Protein AF-A0A166U395-F1 (afdb_monomer_lite)

InterPro domains:
  IPR052897 Secondary metabolite biosynthesis hydrolase [PTHR37017] (13-120)

Secondary structure (DSSP, 8-state):
---PPP-TT--SSEEEEEEETTHHHHHHHHTTT-BHHHHHHTT---EEEEEEEES---PPTT--HHHHHHHTT-GGGHHHHEEE-TTS-EEES-HIIIII-SSS-HHHHHHHHHT---B--

pLDDT: mean 87.79, std 11.6, range [39.59, 97.38]

Radius of gyration: 18.5 Å; chains: 1; bounding box: 39×42×42 Å

Structure (mmCIF, N/CA/C/O backbone):
data_AF-A0A166U395-F1
#
_entry.id   AF-A0A166U395-F1
#
loop_
_atom_site.group_PDB
_atom_site.id
_atom_site.type_symbol
_atom_site.label_atom_id
_atom_site.label_alt_id
_atom_site.label_comp_id
_atom_site.label_asym_id
_atom_site.label_entity_id
_atom_site.label_seq_id
_atom_site.pdbx_PDB_ins_code
_atom_site.Cartn_x
_atom_site.Cartn_y
_atom_site.Cartn_z
_atom_site.occupancy
_atom_site.B_iso_or_equiv
_atom_site.auth_seq_id
_atom_site.auth_comp_id
_atom_site.auth_asym_id
_atom_site.auth_atom_id
_atom_site.pdbx_PDB_model_num
ATOM 1 N N . MET A 1 1 ? -16.927 -28.570 -2.459 1.00 39.59 1 MET A N 1
ATOM 2 C CA . MET A 1 1 ? -17.335 -27.683 -1.350 1.00 39.59 1 MET A CA 1
ATOM 3 C C . MET A 1 1 ? -16.677 -26.338 -1.583 1.00 39.59 1 MET A C 1
ATOM 5 O O . MET A 1 1 ? -15.480 -26.217 -1.374 1.00 39.59 1 MET A O 1
ATOM 9 N N . THR A 1 2 ? -17.411 -25.368 -2.117 1.00 45.38 2 THR A N 1
ATOM 10 C CA . THR A 1 2 ? -16.936 -23.986 -2.223 1.00 45.38 2 THR A CA 1
ATOM 11 C C . THR A 1 2 ? -17.040 -23.371 -0.835 1.00 45.38 2 THR A C 1
ATOM 13 O O . THR A 1 2 ? -18.145 -23.147 -0.348 1.00 45.38 2 THR A O 1
ATOM 16 N N . GLN A 1 3 ? -15.910 -23.187 -0.154 1.00 45.44 3 GLN A N 1
ATOM 17 C CA . GLN A 1 3 ? -15.877 -22.411 1.081 1.00 45.44 3 GLN A CA 1
ATOM 18 C C . GLN A 1 3 ? -16.260 -20.977 0.701 1.00 45.44 3 GLN A C 1
ATOM 20 O O . GLN A 1 3 ? -15.510 -20.307 -0.010 1.00 45.44 3 GLN A O 1
ATOM 25 N N . GLU A 1 4 ? -17.461 -20.538 1.081 1.00 47.91 4 GLU A N 1
ATOM 26 C CA . GLU A 1 4 ? -17.837 -19.136 0.932 1.00 47.91 4 GLU A CA 1
ATOM 27 C C . GLU A 1 4 ? -16.819 -18.294 1.699 1.00 47.91 4 GLU A C 1
ATOM 29 O O . GLU A 1 4 ? -16.508 -18.555 2.863 1.00 47.91 4 GLU A O 1
ATOM 34 N N . ARG A 1 5 ? -16.239 -17.316 1.003 1.00 50.06 5 ARG A N 1
ATOM 35 C CA . ARG A 1 5 ? -15.282 -16.383 1.587 1.00 50.06 5 ARG A CA 1
ATOM 36 C C . ARG A 1 5 ? -15.984 -15.676 2.761 1.00 50.06 5 ARG A C 1
ATOM 38 O O . ARG A 1 5 ? -17.076 -15.150 2.543 1.00 50.06 5 ARG A O 1
ATOM 45 N N . PRO A 1 6 ? -15.409 -15.659 3.978 1.00 55.16 6 PRO A N 1
ATOM 46 C CA . PRO A 1 6 ? -16.044 -15.005 5.117 1.00 55.16 6 PRO A CA 1
ATOM 47 C C . PRO A 1 6 ? -16.321 -13.524 4.807 1.00 55.16 6 PRO A C 1
ATOM 49 O O . PRO A 1 6 ? -15.572 -12.917 4.035 1.00 55.16 6 PRO A O 1
ATOM 52 N N . PRO A 1 7 ? -17.394 -12.937 5.367 1.00 53.84 7 PRO A N 1
ATOM 53 C CA . PRO A 1 7 ? -17.802 -11.570 5.066 1.00 53.84 7 PRO A CA 1
ATOM 54 C C . PRO A 1 7 ? -16.696 -10.578 5.451 1.00 53.84 7 PRO A C 1
ATOM 56 O O . PRO A 1 7 ? -16.481 -10.274 6.619 1.00 53.84 7 PRO A O 1
ATOM 59 N N . THR A 1 8 ? -15.987 -10.048 4.454 1.00 60.38 8 THR A N 1
ATOM 60 C CA . THR A 1 8 ? -14.850 -9.126 4.633 1.00 60.38 8 THR A CA 1
ATOM 61 C C . THR A 1 8 ? -15.269 -7.682 4.940 1.00 60.38 8 THR A C 1
ATOM 63 O O . THR A 1 8 ? -14.442 -6.777 4.879 1.00 60.38 8 THR A O 1
ATOM 66 N N . ASN A 1 9 ? -16.553 -7.426 5.206 1.00 60.97 9 ASN A N 1
ATOM 67 C CA . ASN A 1 9 ? -17.133 -6.084 5.334 1.00 60.97 9 ASN A CA 1
ATOM 68 C C . ASN A 1 9 ? -17.565 -5.710 6.764 1.00 60.97 9 ASN A C 1
ATOM 70 O O . ASN A 1 9 ? -18.061 -4.602 6.971 1.00 60.97 9 ASN A O 1
ATOM 74 N N . SER A 1 10 ? -17.384 -6.592 7.751 1.00 79.44 10 SER A N 1
ATOM 75 C CA . SER A 1 10 ? -17.697 -6.282 9.149 1.00 79.44 10 SER A CA 1
ATOM 76 C C . SER A 1 10 ? -16.474 -5.739 9.885 1.00 79.44 10 SER A C 1
ATOM 78 O O . SER A 1 10 ? -15.448 -6.401 9.965 1.00 79.44 10 SER A O 1
ATOM 80 N N . LEU A 1 11 ? -16.604 -4.550 10.479 1.00 87.94 11 LEU A N 1
ATOM 81 C CA . LEU A 1 11 ? -15.633 -3.990 11.433 1.00 87.94 11 LEU A CA 1
ATOM 82 C C . LEU A 1 11 ? -16.019 -4.273 12.895 1.00 87.94 11 LEU A C 1
ATOM 84 O O . LEU A 1 11 ? -15.483 -3.635 13.797 1.00 87.94 11 LEU A O 1
ATOM 88 N N . ALA A 1 12 ? -16.997 -5.153 13.142 1.00 90.44 12 ALA A N 1
ATOM 89 C CA . ALA A 1 12 ? -17.434 -5.502 14.497 1.00 90.44 12 ALA A CA 1
ATOM 90 C C . ALA A 1 12 ? -16.464 -6.461 15.209 1.00 90.44 12 ALA A C 1
ATOM 92 O O . ALA A 1 12 ? -16.529 -6.607 16.428 1.00 90.44 12 ALA A O 1
ATOM 93 N N . GLU A 1 13 ? -15.562 -7.084 14.453 1.00 91.69 13 GLU A N 1
ATOM 94 C CA . GLU A 1 13 ? -14.539 -8.001 14.947 1.00 91.69 13 GLU A CA 1
ATOM 95 C C . GLU A 1 13 ? -13.208 -7.288 15.202 1.00 91.69 13 GLU A C 1
ATOM 97 O O . GLU A 1 13 ? -13.013 -6.127 14.827 1.00 91.69 13 GLU A O 1
ATOM 102 N N . ASP A 1 14 ? -12.288 -7.997 15.852 1.00 93.69 14 ASP A N 1
ATOM 103 C CA . ASP A 1 14 ? -10.909 -7.557 16.008 1.00 93.69 14 ASP A CA 1
ATOM 104 C C . ASP A 1 14 ? -10.091 -7.915 14.759 1.00 93.69 14 ASP A C 1
ATOM 106 O O . ASP A 1 14 ? -9.931 -9.090 14.426 1.00 93.69 14 ASP A O 1
ATOM 110 N N . ILE A 1 15 ? -9.590 -6.902 14.050 1.00 93.88 15 ILE A N 1
ATOM 111 C CA . ILE A 1 15 ? -8.977 -7.070 12.731 1.00 93.88 15 ILE A CA 1
ATOM 112 C C . ILE A 1 15 ? -7.485 -6.756 12.788 1.00 9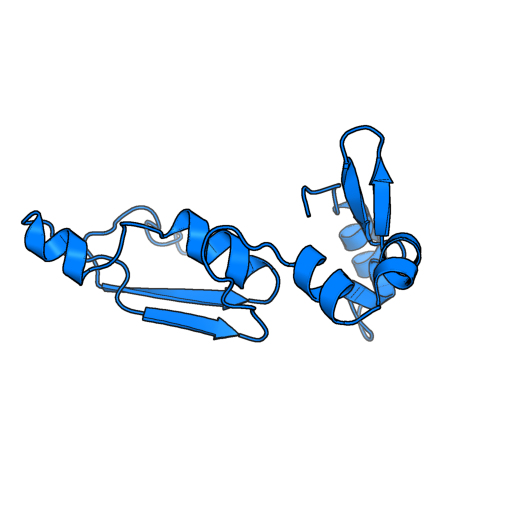3.88 15 ILE A C 1
ATOM 114 O O . ILE A 1 15 ? -7.057 -5.668 13.187 1.00 93.88 15 ILE A O 1
ATOM 118 N N . ILE A 1 16 ? -6.693 -7.700 12.282 1.00 95.81 16 ILE A N 1
ATOM 119 C CA . ILE A 1 16 ? -5.270 -7.527 11.999 1.00 95.81 16 ILE A CA 1
ATOM 120 C C . ILE A 1 16 ? -5.106 -7.367 10.489 1.00 95.81 16 ILE A C 1
ATOM 122 O O . ILE A 1 16 ? -5.430 -8.278 9.728 1.00 95.81 16 ILE A O 1
ATOM 126 N N . ALA A 1 17 ? -4.573 -6.228 10.052 1.00 94.31 17 ALA A N 1
ATOM 127 C CA . ALA A 1 17 ? -4.267 -5.998 8.646 1.00 94.31 17 ALA A CA 1
ATOM 128 C C . ALA A 1 17 ? -2.787 -6.284 8.368 1.00 94.31 17 ALA A C 1
ATOM 130 O O . ALA A 1 17 ? -1.905 -5.691 8.993 1.00 94.31 17 ALA A O 1
ATOM 131 N N . ILE A 1 18 ? -2.517 -7.172 7.410 1.00 96.19 18 ILE A N 1
ATOM 132 C CA . ILE A 1 18 ? -1.168 -7.435 6.898 1.00 96.19 18 ILE A CA 1
ATOM 133 C C . ILE A 1 18 ? -0.980 -6.609 5.628 1.00 96.19 18 ILE A C 1
ATOM 135 O O . ILE A 1 18 ? -1.709 -6.777 4.653 1.00 96.19 18 ILE A O 1
ATOM 139 N N . LEU A 1 19 ? -0.011 -5.700 5.655 1.00 94.94 19 LEU A N 1
ATOM 140 C CA . LEU A 1 19 ? 0.255 -4.728 4.606 1.00 94.94 19 LEU A CA 1
ATOM 141 C C . LEU A 1 19 ? 1.605 -5.037 3.954 1.00 94.94 19 LEU A C 1
ATOM 143 O O . LEU A 1 19 ? 2.654 -4.842 4.571 1.00 94.94 19 LEU A O 1
ATOM 147 N N . HIS A 1 20 ? 1.586 -5.523 2.713 1.00 93.38 20 HIS A N 1
ATOM 148 C CA . HIS A 1 20 ? 2.796 -5.923 1.994 1.00 93.38 20 HIS A CA 1
ATOM 149 C C . HIS A 1 20 ? 3.241 -4.887 0.958 1.00 93.38 20 HIS A C 1
ATOM 151 O O . HIS A 1 20 ? 2.408 -4.405 0.191 1.00 93.38 20 HIS A O 1
ATOM 157 N N . SER A 1 21 ? 4.545 -4.593 0.879 1.00 89.31 21 SER A N 1
ATOM 158 C CA . SER A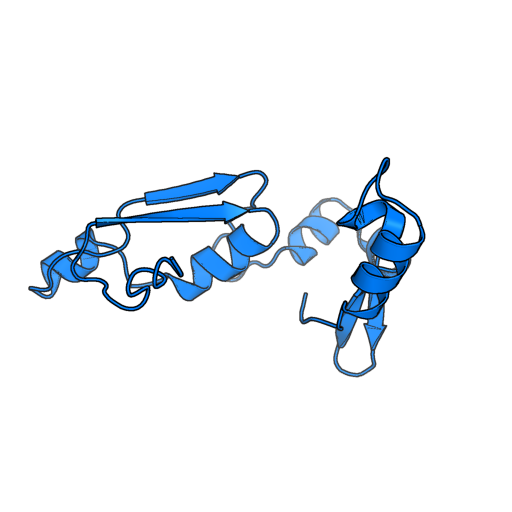 1 21 ? 5.129 -3.708 -0.147 1.00 89.31 21 SER A CA 1
ATOM 159 C C . SER A 1 21 ? 4.369 -2.371 -0.262 1.00 89.31 21 SER A C 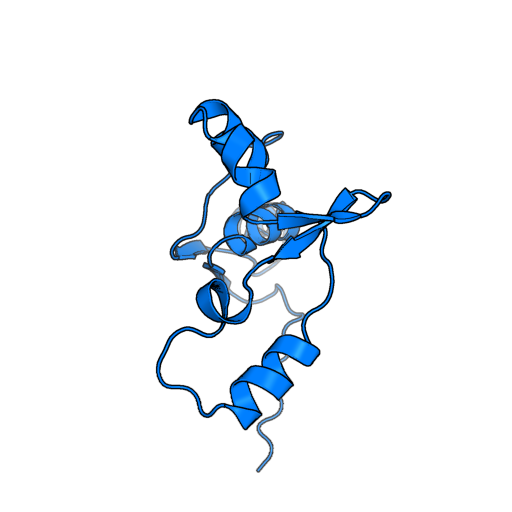1
ATOM 161 O O . SER A 1 21 ? 4.121 -1.709 0.752 1.00 89.31 21 SER A O 1
ATOM 163 N N . TYR A 1 22 ? 3.945 -1.977 -1.465 1.00 86.69 22 TYR A N 1
ATOM 164 C CA . TYR A 1 22 ? 3.119 -0.791 -1.717 1.00 86.69 22 TYR A CA 1
ATOM 165 C C . TYR A 1 22 ? 1.788 -0.790 -0.944 1.00 86.69 22 TYR A C 1
ATOM 167 O O . TYR A 1 22 ? 1.277 0.268 -0.567 1.00 86.69 22 TYR A O 1
ATOM 175 N N . GLY A 1 23 ? 1.270 -1.973 -0.601 1.00 89.19 23 GLY A N 1
ATOM 176 C CA . GLY A 1 23 ? 0.118 -2.142 0.281 1.00 89.19 23 GLY A CA 1
ATOM 177 C C . GLY A 1 23 ? 0.317 -1.539 1.674 1.00 89.19 23 GLY A C 1
ATOM 178 O O . GLY A 1 23 ? -0.670 -1.208 2.322 1.00 89.19 23 GLY A O 1
ATOM 179 N N . GLY A 1 24 ? 1.562 -1.308 2.111 1.00 91.69 24 GLY A N 1
ATOM 180 C CA . GLY A 1 24 ? 1.868 -0.482 3.283 1.00 91.69 24 GLY A CA 1
ATOM 181 C C . GLY A 1 24 ? 1.250 0.913 3.184 1.00 91.69 24 GLY A C 1
ATOM 182 O O . GLY A 1 24 ? 0.499 1.320 4.069 1.00 91.69 24 GLY A O 1
ATOM 183 N N . GLN A 1 25 ? 1.497 1.618 2.078 1.00 90.25 25 GLN A N 1
ATOM 184 C CA . GLN A 1 25 ? 0.994 2.976 1.866 1.00 90.25 25 GLN A CA 1
ATOM 185 C C . GLN A 1 25 ? -0.523 2.984 1.656 1.00 90.25 25 GLN A C 1
ATOM 187 O O . GLN A 1 25 ? -1.237 3.705 2.356 1.00 90.25 25 GLN A O 1
ATOM 192 N N . ILE A 1 26 ? -1.028 2.158 0.729 1.00 89.31 26 ILE A N 1
ATOM 193 C CA . ILE A 1 26 ? -2.469 2.095 0.438 1.00 89.31 26 ILE A CA 1
ATOM 194 C C . ILE A 1 26 ? -3.251 1.695 1.691 1.00 89.31 26 ILE A C 1
ATOM 196 O O . ILE A 1 26 ? -4.257 2.325 2.019 1.00 89.31 26 ILE A O 1
ATOM 200 N N . GLY A 1 27 ? -2.798 0.658 2.398 1.00 91.62 27 GLY A N 1
ATOM 201 C CA . GLY A 1 27 ? -3.471 0.130 3.577 1.00 91.62 27 GLY A CA 1
ATOM 202 C C . GLY A 1 27 ? -3.513 1.140 4.714 1.00 91.62 27 GLY A C 1
ATOM 203 O O . GLY A 1 27 ? -4.571 1.344 5.300 1.00 91.62 27 GLY A O 1
ATOM 204 N N . THR A 1 28 ? -2.405 1.837 4.975 1.00 90.88 28 THR A N 1
ATOM 205 C CA . THR A 1 28 ? -2.361 2.890 6.003 1.00 90.88 28 THR A CA 1
ATOM 206 C C . THR A 1 28 ? -3.389 3.982 5.730 1.00 90.88 28 THR A C 1
ATOM 208 O O . THR A 1 28 ? -4.145 4.354 6.626 1.00 90.88 28 THR A O 1
ATOM 211 N N . ASN A 1 29 ? -3.469 4.444 4.480 1.00 89.94 29 ASN A N 1
ATOM 212 C CA . ASN A 1 29 ? -4.420 5.481 4.087 1.00 89.94 29 ASN A CA 1
ATOM 213 C C . ASN A 1 29 ? -5.870 4.981 4.136 1.00 89.94 29 ASN A C 1
ATOM 215 O O . ASN A 1 29 ? -6.750 5.679 4.629 1.00 89.94 29 ASN A O 1
ATOM 219 N N . SER A 1 30 ? -6.121 3.762 3.657 1.00 91.12 30 SER A N 1
ATOM 220 C CA . SER A 1 30 ? -7.476 3.202 3.551 1.00 91.12 30 SER A CA 1
ATOM 221 C C . SER A 1 30 ? -8.069 2.812 4.906 1.00 91.12 30 SER A C 1
ATOM 223 O O . SER A 1 30 ? -9.286 2.801 5.070 1.00 91.12 30 SER A O 1
ATOM 225 N N . LEU A 1 31 ? -7.217 2.480 5.878 1.00 93.06 31 LEU A N 1
ATOM 226 C CA . LEU A 1 31 ? -7.622 2.060 7.221 1.00 93.06 31 LEU A CA 1
ATOM 227 C C . LEU A 1 31 ? -7.630 3.211 8.237 1.00 93.06 31 LEU A C 1
ATOM 229 O O . LEU A 1 31 ? -7.970 3.003 9.408 1.00 93.06 31 LEU A O 1
ATOM 233 N N . ALA A 1 32 ? -7.272 4.424 7.810 1.00 91.88 32 ALA A N 1
ATOM 234 C CA . ALA A 1 32 ? -7.304 5.606 8.655 1.00 91.88 32 ALA A CA 1
ATOM 235 C C . ALA A 1 32 ? -8.709 5.810 9.249 1.00 91.88 32 ALA A C 1
ATOM 237 O O . ALA A 1 32 ? -9.724 5.754 8.560 1.00 91.88 32 ALA A O 1
ATOM 238 N N . GLY A 1 33 ? -8.775 6.019 10.565 1.00 92.62 33 GLY A N 1
ATOM 239 C CA . GLY A 1 33 ? -10.042 6.194 11.280 1.00 92.62 33 GLY A CA 1
ATOM 240 C C . GLY A 1 33 ? -10.800 4.899 11.616 1.00 92.62 33 GLY A C 1
ATOM 241 O O . GLY A 1 33 ? -11.802 4.959 12.325 1.00 92.62 33 GLY A O 1
ATOM 242 N N . LEU A 1 34 ? -10.322 3.725 11.192 1.00 95.06 34 LEU A N 1
ATOM 243 C CA . LEU A 1 34 ? -10.976 2.434 11.470 1.00 95.06 34 LEU A CA 1
ATOM 244 C C . LEU A 1 34 ? -10.393 1.695 12.687 1.00 95.06 34 LEU A C 1
ATOM 246 O O . LEU A 1 34 ? -10.770 0.556 12.967 1.00 95.06 34 LEU A O 1
ATOM 250 N N . GLY A 1 35 ? -9.473 2.331 13.418 1.00 96.12 35 GLY A N 1
ATOM 251 C CA . GLY A 1 35 ? -8.811 1.744 14.582 1.00 96.12 35 GLY A CA 1
ATOM 252 C C . GLY A 1 35 ? -9.782 1.411 15.717 1.00 96.12 35 GLY A C 1
ATOM 253 O O . GLY A 1 35 ? -10.658 2.216 16.049 1.00 96.12 35 GLY A O 1
ATOM 254 N N . SER A 1 36 ? -9.592 0.255 16.355 1.00 96.25 36 SER A N 1
ATOM 255 C CA . SER A 1 36 ? -10.466 -0.234 17.432 1.00 96.25 36 SER A CA 1
ATOM 256 C C . SER A 1 36 ? -10.581 0.756 18.599 1.00 96.25 36 SER A C 1
ATOM 258 O O . SER A 1 36 ? -11.679 1.033 19.076 1.00 96.25 36 SER A O 1
ATOM 260 N N . SER A 1 37 ? -9.478 1.400 18.990 1.00 96.19 37 SER A N 1
ATOM 261 C CA . SER A 1 37 ? -9.469 2.434 20.037 1.00 96.19 37 SER A CA 1
ATOM 262 C C . SER A 1 37 ? -10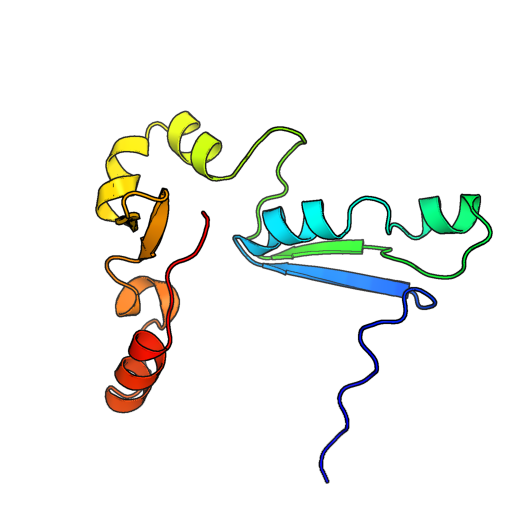.305 3.671 19.692 1.00 96.19 37 SER A C 1
ATOM 264 O O . SER A 1 37 ? -10.891 4.285 20.583 1.00 96.19 37 SER A O 1
ATOM 266 N N . LEU A 1 38 ? -10.349 4.077 18.418 1.00 96.19 38 LEU A N 1
ATOM 267 C CA . LEU A 1 38 ? -11.161 5.217 17.982 1.00 96.19 38 LEU A CA 1
ATOM 268 C C . LEU A 1 38 ? -12.641 4.833 17.929 1.00 96.19 38 LEU A C 1
ATOM 270 O O . LEU A 1 38 ? -13.485 5.579 18.421 1.00 96.19 38 LEU A O 1
ATOM 274 N N . ARG A 1 39 ? -12.941 3.644 17.402 1.00 95.44 39 ARG A N 1
ATOM 275 C CA . ARG A 1 39 ? -14.297 3.088 17.354 1.00 95.44 39 ARG A CA 1
ATOM 276 C C . ARG A 1 39 ? -14.896 2.902 18.747 1.00 95.44 39 ARG A C 1
ATOM 278 O O . ARG A 1 39 ? -16.031 3.312 18.971 1.00 95.44 39 ARG A O 1
ATOM 285 N N . ALA A 1 40 ? -14.113 2.421 19.711 1.00 96.62 40 ALA A N 1
ATOM 286 C CA . ALA A 1 40 ? -14.550 2.285 21.100 1.00 96.62 40 ALA A CA 1
ATOM 287 C C . ALA A 1 40 ? -14.993 3.630 21.710 1.00 96.62 40 ALA A C 1
ATOM 289 O O . ALA A 1 40 ? -16.018 3.695 22.385 1.00 96.62 40 ALA A O 1
ATOM 290 N N . LYS A 1 41 ? -14.286 4.731 21.411 1.00 97.38 41 LYS A N 1
ATOM 291 C CA . LYS A 1 41 ? -14.685 6.089 21.840 1.00 97.38 41 LYS A CA 1
ATOM 292 C C . LYS A 1 41 ? -16.001 6.558 21.213 1.00 97.38 41 LYS A C 1
ATOM 294 O O . LYS A 1 41 ? -16.650 7.439 21.764 1.00 97.38 41 LYS A O 1
ATOM 299 N N . GLN A 1 42 ? -16.385 5.983 20.076 1.00 96.44 42 GLN A N 1
ATOM 300 C CA . GLN A 1 42 ? -17.644 6.246 19.377 1.00 96.44 42 GLN A CA 1
ATOM 301 C C . GLN A 1 42 ? -18.763 5.272 19.791 1.00 96.44 42 GLN A C 1
ATOM 303 O O . GLN A 1 42 ? -19.843 5.308 19.210 1.00 96.44 42 GLN A O 1
ATOM 308 N N . GLY A 1 43 ? -18.522 4.385 20.766 1.00 96.75 43 GLY A N 1
ATOM 309 C CA . GLY A 1 43 ? -19.483 3.357 21.178 1.00 96.75 43 GLY A CA 1
ATOM 310 C C . GLY A 1 43 ? -19.633 2.207 20.176 1.00 96.75 43 GLY A C 1
ATOM 311 O O . GLY A 1 43 ? -20.610 1.465 20.238 1.00 96.75 43 GLY A O 1
ATOM 312 N N . LEU A 1 44 ? -18.686 2.056 19.245 1.00 95.19 44 LEU A N 1
ATOM 313 C CA . LEU A 1 44 ? -18.690 1.011 18.225 1.00 95.19 44 LEU A CA 1
ATOM 314 C C . LEU A 1 44 ? -17.777 -0.154 18.632 1.00 95.19 44 LEU A C 1
ATOM 316 O O . LEU A 1 44 ? -16.664 0.057 19.113 1.00 95.19 44 LEU A O 1
ATOM 320 N N . ALA A 1 45 ? -18.237 -1.384 18.394 1.00 93.88 45 ALA A N 1
ATOM 321 C CA . ALA A 1 45 ? -17.446 -2.597 18.598 1.00 93.88 45 ALA A CA 1
ATOM 322 C C . ALA A 1 45 ? -16.411 -2.811 17.477 1.00 93.88 45 ALA A C 1
ATOM 324 O O . ALA A 1 45 ? -16.603 -2.340 16.348 1.00 93.88 45 ALA A O 1
ATOM 325 N N . GLY A 1 46 ? -15.350 -3.556 17.802 1.00 95.12 46 GLY A N 1
ATOM 326 C CA . GLY A 1 46 ? -14.326 -4.018 16.862 1.00 95.12 46 GLY A CA 1
ATOM 327 C C . GLY A 1 46 ? -13.493 -2.913 16.211 1.00 95.12 46 GLY A C 1
ATOM 328 O O . GLY A 1 46 ? -13.483 -1.759 16.650 1.00 95.12 46 GLY A O 1
ATOM 329 N N . GLY A 1 47 ? -12.780 -3.278 15.150 1.00 96.06 47 GLY A N 1
ATOM 330 C CA . GLY A 1 47 ? -11.945 -2.392 14.346 1.00 96.06 47 GLY A CA 1
ATOM 331 C C . GLY A 1 47 ? -10.544 -2.939 14.118 1.00 96.06 47 GLY A C 1
ATOM 332 O O . GLY A 1 47 ? -10.207 -4.047 14.526 1.00 96.06 47 GLY A O 1
ATOM 333 N N . ILE A 1 48 ? -9.701 -2.123 13.490 1.00 96.38 48 ILE A N 1
ATOM 334 C CA . ILE A 1 48 ? -8.297 -2.468 13.259 1.00 96.38 48 ILE A CA 1
ATOM 335 C C . ILE A 1 48 ? -7.528 -2.360 14.580 1.00 96.38 48 ILE A C 1
ATOM 337 O O . ILE A 1 48 ? -7.363 -1.254 15.105 1.00 96.38 48 ILE A O 1
ATOM 341 N N . SER A 1 49 ? -7.045 -3.476 15.124 1.00 96.25 49 SER A N 1
ATOM 342 C CA . SER A 1 49 ? -6.188 -3.472 16.321 1.00 96.25 49 SER A CA 1
ATOM 343 C C . SER A 1 49 ? -4.705 -3.444 16.000 1.00 96.25 49 SER A C 1
ATOM 345 O O . SER A 1 49 ? -3.913 -2.958 16.812 1.00 96.25 49 SER A O 1
ATOM 347 N N . LYS A 1 50 ? -4.309 -3.979 14.839 1.00 96.19 50 LYS A N 1
ATOM 348 C CA . LYS A 1 50 ? -2.907 -4.065 14.426 1.00 96.19 50 LYS A CA 1
ATOM 349 C C . LYS A 1 50 ? -2.753 -3.860 12.928 1.00 96.19 50 LYS A C 1
ATOM 351 O O . LYS A 1 50 ? -3.512 -4.400 12.126 1.00 96.19 50 LYS A O 1
ATOM 356 N N . LEU A 1 51 ? -1.695 -3.136 12.581 1.00 95.50 51 LEU A N 1
ATOM 357 C CA . LEU A 1 51 ? -1.122 -3.106 11.244 1.00 95.50 51 LEU A CA 1
ATOM 358 C C . LEU A 1 51 ? 0.213 -3.847 11.298 1.00 95.50 51 LEU A C 1
ATOM 360 O O . LEU A 1 51 ? 1.074 -3.509 12.112 1.00 95.50 51 LEU A O 1
ATOM 364 N N . ILE A 1 52 ? 0.379 -4.856 10.452 1.00 96.44 52 ILE A N 1
ATOM 365 C CA . ILE A 1 52 ? 1.627 -5.603 10.302 1.00 96.44 52 ILE A CA 1
ATOM 366 C C . ILE A 1 52 ? 2.190 -5.270 8.928 1.00 96.44 52 ILE A C 1
ATOM 368 O O . ILE A 1 52 ? 1.614 -5.651 7.915 1.00 96.44 52 ILE A O 1
ATOM 372 N N . TYR A 1 53 ? 3.318 -4.565 8.891 1.00 95.38 53 TYR A N 1
ATOM 373 C CA . TYR A 1 53 ? 3.998 -4.227 7.644 1.00 95.38 53 TYR A CA 1
ATOM 374 C C . TYR A 1 53 ? 4.979 -5.343 7.285 1.00 95.38 53 TYR A C 1
ATOM 376 O O . TYR A 1 53 ? 5.923 -5.601 8.030 1.00 95.38 53 TYR A O 1
ATOM 384 N N . LEU A 1 54 ? 4.769 -5.991 6.143 1.00 95.00 54 LEU A N 1
ATOM 385 C CA . LEU A 1 54 ? 5.643 -7.039 5.618 1.00 95.00 54 LEU A CA 1
ATOM 386 C C . LEU A 1 54 ? 6.335 -6.522 4.362 1.00 95.00 54 LEU A C 1
ATOM 388 O O . LEU A 1 54 ? 5.681 -6.316 3.346 1.00 95.00 54 LEU A O 1
ATOM 392 N N . CYS A 1 55 ? 7.638 -6.243 4.426 1.00 91.06 55 CYS A N 1
ATOM 393 C CA . CYS A 1 55 ? 8.342 -5.554 3.331 1.00 91.06 55 CYS A CA 1
ATOM 394 C C . CYS A 1 55 ? 7.634 -4.251 2.891 1.00 91.06 55 CYS A C 1
ATOM 396 O O . CYS A 1 55 ? 7.817 -3.786 1.773 1.00 91.06 55 CYS A O 1
ATOM 398 N N . GLY A 1 56 ? 6.776 -3.695 3.753 1.00 85.94 56 GLY A N 1
ATOM 399 C CA . GLY A 1 56 ? 5.929 -2.546 3.480 1.00 85.94 56 GLY A CA 1
ATOM 400 C C . GLY A 1 56 ? 6.475 -1.304 4.161 1.00 85.94 56 GLY A C 1
ATOM 401 O O . GLY A 1 56 ? 7.127 -1.386 5.203 1.00 85.94 56 GLY A O 1
ATOM 402 N N . TYR A 1 57 ? 6.194 -0.145 3.576 1.00 83.00 57 TYR A N 1
ATOM 403 C CA . TYR A 1 57 ? 6.658 1.129 4.108 1.00 83.00 57 TYR A CA 1
ATOM 404 C C . TYR A 1 57 ? 5.529 1.849 4.855 1.00 83.00 57 TYR A C 1
ATOM 406 O O . TYR A 1 57 ? 4.470 2.115 4.285 1.00 83.00 57 TYR A O 1
ATOM 414 N N . ALA A 1 58 ? 5.756 2.149 6.137 1.00 85.19 58 ALA A N 1
ATOM 415 C CA . ALA A 1 58 ? 4.872 2.980 6.950 1.00 85.19 58 ALA A CA 1
ATOM 416 C C . ALA A 1 58 ? 5.184 4.457 6.673 1.00 85.19 58 ALA A C 1
ATOM 418 O O . ALA A 1 58 ? 6.143 5.024 7.202 1.00 85.19 58 ALA A O 1
ATOM 419 N N . VAL A 1 59 ? 4.399 5.055 5.785 1.00 83.50 59 VAL A N 1
ATOM 420 C CA . VAL A 1 59 ? 4.626 6.410 5.284 1.00 83.50 59 VAL A CA 1
ATOM 421 C C . VAL A 1 59 ? 3.969 7.425 6.230 1.00 83.50 59 VAL A C 1
ATOM 423 O O . VAL A 1 59 ? 2.781 7.280 6.518 1.00 83.50 59 VAL A O 1
ATOM 426 N N . PRO A 1 60 ? 4.691 8.451 6.729 1.00 86.88 60 PRO A N 1
ATOM 427 C CA . PRO A 1 60 ? 4.068 9.532 7.488 1.00 86.88 60 PRO A CA 1
ATOM 428 C C . PRO A 1 60 ? 3.014 10.269 6.659 1.00 86.88 60 PRO A C 1
ATOM 430 O O . PRO A 1 60 ? 3.089 10.303 5.430 1.00 86.88 60 PRO A O 1
ATOM 433 N N . GLU A 1 61 ? 2.068 10.927 7.327 1.00 86.25 61 GLU A N 1
ATOM 434 C CA . GLU A 1 61 ? 1.091 11.770 6.638 1.00 86.25 61 GLU A CA 1
ATOM 435 C C . GLU A 1 61 ? 1.775 12.771 5.695 1.00 86.25 61 GLU A C 1
ATOM 437 O O . GLU A 1 61 ? 2.827 13.334 6.008 1.00 86.25 61 GLU A O 1
ATOM 442 N N . ARG A 1 62 ? 1.143 13.009 4.536 1.00 86.44 62 ARG A N 1
ATOM 443 C CA . ARG A 1 62 ? 1.627 13.919 3.479 1.00 86.44 62 ARG A CA 1
ATOM 444 C C . ARG A 1 62 ? 2.951 13.499 2.830 1.00 86.44 62 ARG A C 1
ATOM 446 O O . ARG A 1 62 ? 3.605 14.319 2.186 1.00 86.44 62 ARG A O 1
ATOM 453 N N . ARG A 1 63 ? 3.340 12.233 2.971 1.00 85.25 63 ARG A N 1
ATOM 454 C CA . ARG A 1 63 ? 4.471 11.631 2.262 1.00 85.25 63 ARG A CA 1
ATOM 455 C C . ARG A 1 63 ? 3.964 10.516 1.347 1.00 85.25 63 ARG A C 1
ATOM 457 O O . ARG A 1 63 ? 2.861 10.008 1.532 1.00 85.25 63 ARG A O 1
ATOM 464 N N . TYR A 1 64 ? 4.748 10.163 0.337 1.00 83.69 64 TYR A N 1
ATOM 465 C CA . TYR A 1 64 ? 4.432 9.088 -0.608 1.00 83.69 64 TYR A CA 1
ATOM 466 C C . TYR A 1 64 ? 5.723 8.401 -1.062 1.00 83.69 64 TYR A C 1
ATOM 468 O O . TYR A 1 64 ? 6.797 9.002 -1.023 1.00 83.69 64 TYR A O 1
ATOM 476 N N . MET A 1 65 ? 5.628 7.129 -1.449 1.00 84.94 65 MET A N 1
ATOM 477 C CA . MET A 1 65 ? 6.768 6.236 -1.680 1.00 84.94 65 MET A CA 1
ATOM 478 C C . MET A 1 65 ? 7.828 6.837 -2.612 1.00 84.94 65 MET A C 1
ATOM 480 O O . MET A 1 65 ? 9.010 6.800 -2.277 1.00 84.94 65 MET A O 1
ATOM 484 N N . ILE A 1 66 ? 7.430 7.477 -3.718 1.00 85.56 66 ILE A N 1
ATOM 485 C CA . ILE A 1 66 ? 8.394 8.034 -4.682 1.00 85.56 66 ILE A CA 1
ATOM 486 C C . ILE A 1 66 ? 9.253 9.161 -4.086 1.00 85.56 66 ILE A C 1
ATOM 488 O O . ILE A 1 66 ? 10.403 9.320 -4.481 1.00 85.56 66 ILE A O 1
ATOM 492 N N . GLN A 1 67 ? 8.767 9.899 -3.076 1.00 87.62 67 GLN A N 1
ATOM 493 C CA . GLN A 1 67 ? 9.603 10.888 -2.386 1.00 87.62 67 GLN A CA 1
ATOM 494 C C . GLN A 1 67 ? 10.790 10.220 -1.707 1.00 87.62 67 GLN A C 1
ATOM 496 O O . GLN A 1 67 ? 11.861 10.814 -1.629 1.00 87.62 67 GLN A O 1
ATOM 501 N N . LYS A 1 68 ? 10.623 8.975 -1.248 1.00 87.19 68 LYS A N 1
ATOM 502 C CA . LYS A 1 68 ? 11.727 8.235 -0.655 1.00 87.19 68 LYS A CA 1
ATOM 503 C C . LYS A 1 68 ? 12.792 7.883 -1.691 1.00 87.19 68 LYS A C 1
ATOM 505 O O . LYS A 1 68 ? 13.972 7.915 -1.364 1.00 87.19 68 LYS A O 1
ATOM 510 N N . VAL A 1 69 ? 12.385 7.615 -2.931 1.00 89.06 69 VAL A N 1
ATOM 511 C CA . VAL A 1 69 ? 13.306 7.391 -4.055 1.00 89.06 69 VAL A CA 1
ATOM 512 C C . VAL A 1 69 ? 14.113 8.658 -4.354 1.00 89.06 69 VAL A C 1
ATOM 514 O O . VAL A 1 69 ? 15.331 8.576 -4.492 1.00 89.06 69 VAL A O 1
ATOM 517 N N . VAL A 1 70 ? 13.460 9.826 -4.353 1.00 91.25 70 VAL A N 1
ATOM 518 C CA . VAL A 1 70 ? 14.126 11.133 -4.511 1.00 91.25 70 VAL A CA 1
ATOM 519 C C . VAL A 1 70 ? 15.091 11.413 -3.354 1.00 91.25 70 VAL A C 1
ATOM 521 O O . VAL A 1 70 ? 16.229 11.808 -3.567 1.00 91.25 70 VAL A O 1
ATOM 524 N N . GLU A 1 71 ? 14.683 11.164 -2.109 1.00 91.31 71 GLU A N 1
ATOM 525 C CA . GLU A 1 71 ? 15.555 11.339 -0.935 1.00 91.31 71 GLU A CA 1
ATOM 526 C C . GLU A 1 71 ? 16.792 10.444 -0.948 1.00 91.31 71 GLU A C 1
ATOM 528 O O . GLU A 1 71 ? 17.803 10.786 -0.339 1.00 91.31 71 GLU A O 1
ATOM 533 N N . MET A 1 72 ? 16.696 9.280 -1.588 1.00 92.19 72 MET A N 1
ATOM 534 C CA . MET A 1 72 ? 17.819 8.363 -1.763 1.00 92.19 72 MET A CA 1
ATOM 535 C C . MET A 1 72 ? 18.720 8.750 -2.947 1.00 92.19 72 MET A C 1
ATOM 537 O O . MET A 1 72 ? 19.743 8.101 -3.140 1.00 92.19 72 MET A O 1
ATOM 541 N N . GLY A 1 73 ? 18.377 9.785 -3.723 1.00 95.94 73 GLY A N 1
ATOM 542 C CA . GLY A 1 73 ? 19.118 10.181 -4.926 1.00 95.94 73 GLY A CA 1
ATOM 543 C C . GLY A 1 73 ? 18.975 9.181 -6.077 1.00 95.94 73 GLY A C 1
ATOM 544 O O . GLY A 1 73 ? 19.889 9.020 -6.885 1.00 95.94 73 GLY A O 1
ATOM 545 N N . HIS A 1 74 ? 17.869 8.432 -6.108 1.00 95.25 74 HIS A N 1
ATOM 546 C CA . HIS A 1 74 ? 17.617 7.353 -7.066 1.00 95.25 74 HIS A CA 1
ATOM 547 C C . HIS A 1 74 ? 16.547 7.716 -8.107 1.00 95.25 74 HIS A C 1
ATOM 549 O O . HIS A 1 74 ? 16.071 6.848 -8.839 1.00 95.25 74 HIS A O 1
ATOM 555 N N . GLU A 1 75 ? 16.152 8.982 -8.212 1.00 93.75 75 GLU A N 1
ATOM 556 C CA . GLU A 1 75 ? 15.113 9.454 -9.132 1.00 93.75 75 GLU A CA 1
ATOM 557 C C . GLU A 1 75 ? 15.417 9.130 -10.600 1.00 93.75 75 GLU A C 1
ATOM 559 O O . GLU A 1 75 ? 14.507 8.813 -11.363 1.00 93.75 75 GLU A O 1
ATOM 564 N N . ALA A 1 76 ? 16.696 9.104 -10.985 1.00 94.69 76 ALA A N 1
ATOM 565 C CA . ALA A 1 76 ? 17.119 8.727 -12.331 1.00 94.69 76 ALA A CA 1
ATOM 566 C C . ALA A 1 76 ? 16.831 7.249 -12.668 1.00 94.69 76 ALA A C 1
ATOM 568 O O . ALA A 1 76 ? 16.749 6.894 -13.843 1.00 94.69 76 ALA A O 1
ATOM 569 N N . LEU A 1 77 ? 16.649 6.387 -11.658 1.00 93.00 77 LEU A N 1
ATOM 570 C CA . LEU A 1 77 ? 16.321 4.967 -11.837 1.00 93.00 77 LEU A CA 1
ATOM 571 C C . LEU A 1 77 ? 14.823 4.730 -12.061 1.00 93.00 77 LEU A C 1
ATOM 573 O O . LEU A 1 77 ? 14.438 3.703 -12.617 1.00 93.00 77 LEU A O 1
ATOM 577 N N . VAL A 1 78 ? 13.970 5.679 -11.671 1.00 91.25 78 VAL A N 1
ATOM 578 C CA . VAL A 1 78 ? 12.510 5.574 -11.798 1.00 91.25 78 VAL A CA 1
ATOM 579 C C . VAL A 1 78 ? 12.062 5.326 -13.246 1.00 91.25 78 VAL A C 1
ATOM 581 O O . VAL A 1 78 ? 11.359 4.339 -13.462 1.00 91.25 78 VAL A O 1
ATOM 584 N N . PRO A 1 79 ? 12.477 6.118 -14.256 1.00 91.88 79 PRO A N 1
ATOM 585 C CA . PRO A 1 79 ? 12.078 5.871 -15.645 1.00 91.88 79 PRO A CA 1
ATOM 586 C C . PRO A 1 79 ? 12.719 4.615 -16.262 1.00 91.88 79 PRO A C 1
ATOM 588 O O . PRO A 1 79 ? 12.254 4.144 -17.300 1.00 91.88 79 PRO A O 1
ATOM 591 N N . ILE A 1 80 ? 13.771 4.063 -15.643 1.00 92.19 80 ILE A N 1
ATOM 592 C CA . ILE A 1 80 ? 14.372 2.781 -16.045 1.00 92.19 80 ILE A CA 1
ATOM 593 C C . ILE A 1 80 ? 13.517 1.612 -15.537 1.00 92.19 80 ILE A C 1
ATOM 595 O O . ILE A 1 80 ? 13.374 0.609 -16.230 1.00 92.19 80 ILE A O 1
ATOM 599 N N . ALA A 1 81 ? 12.931 1.733 -14.344 1.00 90.25 81 ALA A N 1
ATOM 600 C CA . ALA A 1 81 ? 12.084 0.695 -13.762 1.00 90.25 81 ALA A CA 1
ATOM 601 C C . ALA A 1 81 ? 10.631 0.754 -14.263 1.00 90.25 81 ALA A C 1
ATOM 603 O O . ALA A 1 81 ? 9.998 -0.289 -14.439 1.00 90.25 81 ALA A O 1
ATOM 604 N N . PHE A 1 82 ? 10.111 1.959 -14.508 1.00 92.25 82 PHE A N 1
ATOM 605 C CA . PHE A 1 82 ? 8.704 2.190 -14.818 1.00 92.25 82 PHE A CA 1
ATOM 606 C C . PHE A 1 82 ? 8.511 2.983 -16.110 1.00 92.25 82 PHE A C 1
ATOM 608 O O . PHE A 1 82 ? 9.252 3.913 -16.433 1.00 92.25 82 PHE A O 1
ATOM 615 N N . ASP A 1 83 ? 7.478 2.601 -16.849 1.00 93.44 83 ASP A N 1
ATOM 616 C CA . ASP A 1 83 ? 6.959 3.332 -17.992 1.00 93.44 83 ASP A CA 1
ATOM 617 C C . ASP A 1 83 ? 5.748 4.165 -17.567 1.00 93.44 83 ASP A C 1
ATOM 619 O O . ASP A 1 83 ? 4.791 3.624 -17.015 1.00 93.44 83 ASP A O 1
ATOM 623 N N . PHE A 1 84 ? 5.781 5.469 -17.831 1.00 93.62 84 PHE A N 1
ATOM 624 C CA . PHE A 1 84 ? 4.732 6.415 -17.445 1.00 93.62 84 PHE A CA 1
ATOM 625 C C . PHE A 1 84 ? 3.921 6.829 -18.670 1.00 93.62 84 PHE A C 1
ATOM 627 O O . PHE A 1 84 ? 4.496 7.165 -19.703 1.00 93.62 84 PHE A O 1
ATOM 634 N N . ALA A 1 85 ? 2.597 6.805 -18.543 1.00 93.50 85 ALA A N 1
ATOM 635 C CA . ALA A 1 85 ? 1.684 7.378 -19.526 1.00 93.50 85 ALA A CA 1
ATOM 636 C C . ALA A 1 85 ? 1.442 8.875 -19.253 1.00 93.50 85 ALA A C 1
ATOM 638 O O . ALA A 1 85 ? 1.814 9.393 -18.200 1.00 93.50 85 ALA A O 1
ATOM 639 N N . ASP A 1 86 ? 0.774 9.557 -20.188 1.00 93.81 86 ASP A N 1
ATOM 640 C CA . ASP A 1 86 ? 0.452 10.990 -20.091 1.00 93.81 86 ASP A CA 1
ATOM 641 C C . ASP A 1 86 ? -0.420 11.336 -18.868 1.00 93.81 86 ASP A C 1
ATOM 643 O O . ASP A 1 86 ? -0.349 12.445 -18.341 1.00 93.81 86 ASP A O 1
ATOM 647 N N . ASP A 1 87 ? -1.227 10.384 -18.388 1.00 92.81 87 ASP A N 1
ATOM 648 C CA . ASP A 1 87 ? -2.054 10.516 -17.182 1.00 92.81 87 ASP A CA 1
ATOM 649 C C . ASP A 1 87 ? -1.302 10.186 -15.880 1.00 92.81 87 ASP A C 1
ATOM 651 O O . ASP A 1 87 ? -1.908 10.119 -14.811 1.00 92.81 87 ASP A O 1
ATOM 655 N N . MET A 1 88 ? 0.018 9.993 -15.967 1.00 88.19 88 MET A N 1
ATOM 656 C CA . MET A 1 88 ? 0.918 9.589 -14.884 1.00 88.19 88 MET A CA 1
ATOM 657 C C . MET A 1 88 ? 0.680 8.178 -14.332 1.00 88.19 88 MET A C 1
ATOM 659 O O . MET A 1 88 ? 1.339 7.790 -13.362 1.00 88.19 88 MET A O 1
ATOM 663 N N . SER A 1 89 ? -0.189 7.374 -14.950 1.00 90.88 89 SER A N 1
ATOM 664 C CA . SER A 1 89 ? -0.282 5.953 -14.621 1.00 90.88 89 SER A CA 1
ATOM 665 C C . SER A 1 89 ? 0.980 5.219 -15.080 1.00 90.88 89 SER A C 1
ATOM 667 O O . SER A 1 89 ? 1.543 5.487 -16.150 1.00 90.88 89 SER A O 1
ATOM 669 N N . MET A 1 90 ? 1.450 4.278 -14.263 1.00 90.88 90 MET A N 1
ATOM 670 C CA . MET A 1 90 ? 2.723 3.601 -14.483 1.00 90.88 90 MET A CA 1
ATOM 671 C C . MET A 1 90 ? 2.567 2.104 -14.739 1.00 90.88 90 MET A C 1
ATOM 673 O O . MET A 1 90 ? 1.606 1.476 -14.294 1.00 90.88 90 MET A O 1
ATOM 677 N N . PHE A 1 91 ? 3.523 1.543 -15.479 1.00 91.75 91 PHE A N 1
ATOM 678 C CA . PHE A 1 91 ? 3.674 0.113 -15.733 1.00 91.75 91 PHE A CA 1
ATOM 679 C C . PHE A 1 91 ? 5.120 -0.313 -15.458 1.00 91.75 91 PHE A C 1
ATOM 681 O O . PHE A 1 91 ? 6.052 0.429 -15.763 1.00 91.75 91 PHE A O 1
ATOM 688 N N . CYS A 1 92 ? 5.334 -1.499 -14.891 1.00 90.62 92 CYS A N 1
ATOM 689 C CA . CYS A 1 92 ? 6.684 -2.038 -14.709 1.00 90.62 92 CYS A CA 1
ATOM 690 C C . CYS A 1 92 ? 7.305 -2.357 -16.079 1.00 90.62 92 CYS A C 1
ATOM 692 O O . CYS A 1 92 ? 6.677 -3.050 -16.875 1.00 90.62 92 CYS A O 1
ATOM 694 N N . ARG A 1 93 ? 8.526 -1.887 -16.368 1.00 92.31 93 ARG A N 1
ATOM 695 C CA . ARG A 1 93 ? 9.199 -2.180 -17.652 1.00 92.31 93 ARG A CA 1
ATOM 696 C C . ARG A 1 93 ? 9.657 -3.637 -17.785 1.00 92.31 93 ARG A C 1
ATOM 698 O O . ARG A 1 93 ? 9.768 -4.118 -18.906 1.00 92.31 93 ARG A O 1
ATOM 705 N N . ASP A 1 94 ? 9.898 -4.325 -16.669 1.00 91.12 94 ASP A N 1
ATOM 706 C CA . ASP A 1 94 ? 10.247 -5.752 -16.620 1.00 91.12 94 ASP A CA 1
ATOM 707 C C . ASP A 1 94 ? 9.358 -6.492 -15.600 1.00 91.12 94 ASP A C 1
ATOM 709 O O . ASP A 1 94 ? 9.806 -6.864 -14.510 1.00 91.12 94 ASP A O 1
ATOM 713 N N . PRO A 1 95 ? 8.063 -6.681 -15.908 1.00 89.12 95 PRO A N 1
ATOM 714 C CA . PRO A 1 95 ? 7.130 -7.308 -14.976 1.00 89.12 95 PRO A CA 1
ATOM 715 C C . PRO A 1 95 ? 7.472 -8.781 -14.727 1.00 89.12 95 PRO A C 1
ATOM 717 O O . PRO A 1 95 ? 7.201 -9.304 -13.647 1.00 89.12 95 PRO A O 1
ATOM 720 N N . ARG A 1 96 ? 8.110 -9.445 -15.698 1.00 89.00 96 ARG A N 1
ATOM 721 C CA . ARG A 1 96 ? 8.564 -10.830 -15.577 1.00 89.00 96 ARG A CA 1
ATOM 722 C C . ARG A 1 96 ? 9.615 -10.959 -14.478 1.00 89.00 96 ARG A C 1
ATOM 724 O O . ARG A 1 96 ? 9.426 -11.738 -13.543 1.00 89.00 96 ARG A O 1
ATOM 731 N N . GLY A 1 97 ? 10.690 -10.176 -14.569 1.00 85.25 97 GLY A N 1
ATOM 732 C CA . GLY A 1 97 ? 11.771 -10.204 -13.587 1.00 85.25 97 GLY A CA 1
ATOM 733 C C . GLY A 1 97 ? 11.357 -9.662 -12.219 1.00 85.25 97 GLY A C 1
ATOM 734 O O . GLY A 1 97 ? 11.801 -10.184 -11.198 1.00 85.25 97 GLY A O 1
ATOM 735 N N . GLN A 1 98 ? 10.493 -8.642 -12.179 1.00 79.50 98 GLN A N 1
ATOM 736 C CA . GLN A 1 98 ? 10.162 -7.939 -10.933 1.00 79.50 98 GLN A CA 1
ATOM 737 C C . GLN A 1 98 ? 8.967 -8.512 -10.165 1.00 79.50 98 GLN A C 1
ATOM 739 O O . GLN A 1 98 ? 8.920 -8.355 -8.945 1.00 79.50 98 GLN A O 1
ATOM 744 N N . VAL A 1 99 ? 7.992 -9.133 -10.842 1.00 79.94 99 VAL A N 1
ATOM 745 C CA . VAL A 1 99 ? 6.728 -9.562 -10.212 1.00 79.94 99 VAL A CA 1
ATOM 746 C C . VAL A 1 99 ? 6.599 -11.080 -10.137 1.00 79.94 99 VAL A C 1
ATOM 748 O O . VAL A 1 99 ? 6.182 -11.586 -9.098 1.00 79.94 99 VAL A O 1
ATOM 751 N N . VAL A 1 100 ? 6.937 -11.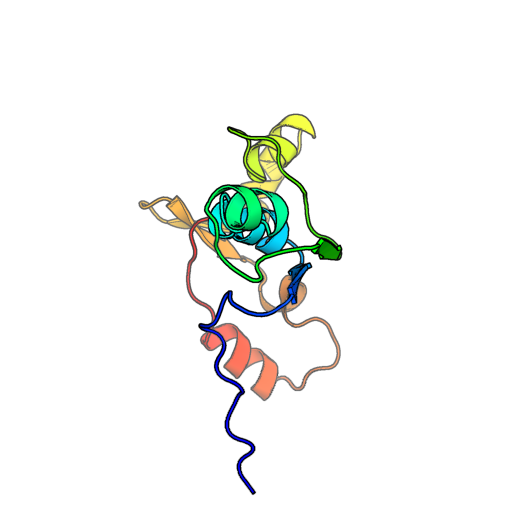805 -11.208 1.00 84.44 100 VAL A N 1
ATOM 752 C CA . VAL A 1 100 ? 6.747 -13.268 -11.258 1.00 84.44 100 VAL A CA 1
ATOM 753 C C . VAL A 1 100 ? 7.917 -14.003 -10.606 1.00 84.44 100 VAL A C 1
ATOM 755 O O . VAL A 1 100 ? 7.712 -14.905 -9.796 1.00 84.44 100 VAL A O 1
ATOM 758 N N . GLY A 1 101 ? 9.146 -13.578 -10.907 1.00 78.94 101 GLY A N 1
ATOM 759 C CA . GLY A 1 101 ? 10.354 -14.244 -10.424 1.00 78.94 101 GLY A CA 1
ATOM 760 C C . GLY A 1 101 ? 10.667 -15.550 -11.175 1.00 78.94 101 GLY A C 1
ATOM 761 O O . GLY A 1 101 ? 9.979 -15.913 -12.130 1.00 78.94 101 GLY A O 1
ATOM 762 N N . PRO A 1 102 ? 11.757 -16.244 -10.807 1.00 84.31 102 PRO A N 1
ATOM 763 C CA . PRO A 1 102 ? 12.197 -17.450 -11.504 1.00 84.31 102 PRO A CA 1
ATOM 764 C C . PRO A 1 102 ? 11.355 -18.684 -11.135 1.00 84.31 102 PRO A C 1
ATOM 766 O O . PRO A 1 102 ? 10.825 -18.775 -10.032 1.00 84.31 102 PRO A O 1
ATOM 769 N N . GLY A 1 103 ? 11.336 -19.688 -12.020 1.00 85.81 103 GLY A N 1
ATOM 770 C CA . GLY A 1 103 ? 10.795 -21.023 -11.720 1.00 85.81 103 GLY A CA 1
ATOM 771 C C . GLY A 1 103 ? 9.307 -21.224 -12.017 1.00 85.81 103 GLY A C 1
ATOM 772 O O . GLY A 1 103 ? 8.748 -22.225 -11.581 1.00 85.81 103 GLY A O 1
ATOM 773 N N . VAL A 1 104 ? 8.684 -20.297 -12.747 1.00 87.75 104 VAL A N 1
ATOM 774 C CA . VAL A 1 104 ? 7.313 -20.418 -13.262 1.00 87.75 104 VAL A CA 1
ATOM 775 C C . VAL A 1 104 ? 7.368 -20.791 -14.744 1.00 87.75 104 VAL A C 1
ATOM 777 O O . VAL A 1 104 ? 8.247 -20.313 -15.465 1.00 87.75 104 VAL A O 1
ATOM 780 N N . GLU A 1 105 ? 6.458 -21.658 -15.189 1.00 92.94 105 GLU A N 1
ATOM 781 C CA . GLU A 1 105 ? 6.376 -22.088 -16.588 1.00 92.94 105 GLU A CA 1
ATOM 782 C C . GLU A 1 105 ? 6.078 -20.906 -17.517 1.00 92.94 105 GLU A C 1
ATOM 784 O O . GLU A 1 105 ? 5.297 -20.013 -17.190 1.00 92.94 105 GLU A O 1
ATOM 789 N N . GLU A 1 106 ? 6.681 -20.917 -18.705 1.00 91.00 106 GLU A N 1
ATOM 790 C CA . GLU A 1 106 ? 6.650 -19.785 -19.640 1.00 91.00 106 GLU A CA 1
ATOM 791 C C . GLU A 1 106 ? 5.222 -19.351 -20.010 1.00 91.00 106 GLU A C 1
ATOM 793 O O . GLU A 1 106 ? 4.912 -18.164 -20.037 1.00 91.00 106 GLU A O 1
ATOM 798 N N . GLU A 1 107 ? 4.332 -20.315 -20.248 1.00 93.00 107 GLU A N 1
ATOM 799 C CA . GLU A 1 107 ? 2.930 -20.049 -20.586 1.00 93.00 107 GLU A CA 1
ATOM 800 C C . GLU A 1 107 ? 2.177 -19.358 -19.437 1.00 93.00 107 GLU A C 1
ATOM 802 O O . GLU A 1 107 ? 1.370 -18.453 -19.664 1.00 93.00 107 GLU A O 1
ATOM 807 N N . GLU A 1 108 ? 2.474 -19.736 -18.192 1.00 91.50 108 GLU A N 1
ATOM 808 C CA . GLU A 1 108 ? 1.879 -19.127 -17.003 1.00 91.50 108 GLU A CA 1
ATOM 809 C C . GLU A 1 108 ? 2.426 -17.712 -16.775 1.00 91.50 108 GLU A C 1
ATOM 811 O O . GLU A 1 108 ? 1.652 -16.795 -16.488 1.00 91.50 108 GLU A O 1
ATOM 816 N N . VAL A 1 109 ? 3.733 -17.504 -16.983 1.00 91.75 109 VAL A N 1
ATOM 817 C CA . VAL A 1 109 ? 4.365 -16.174 -16.941 1.00 91.75 109 VAL A CA 1
ATOM 818 C C . VAL A 1 109 ? 3.698 -15.238 -17.946 1.00 91.75 109 VAL A C 1
ATOM 820 O O . VAL A 1 109 ? 3.303 -14.131 -17.577 1.00 91.75 109 VAL A O 1
ATOM 823 N N . GLU A 1 110 ? 3.538 -15.674 -19.195 1.00 92.25 110 GLU A N 1
ATOM 824 C CA . GLU A 1 110 ? 2.928 -14.863 -20.251 1.00 92.25 110 GLU A CA 1
ATOM 825 C C . GLU A 1 110 ? 1.466 -14.538 -19.943 1.00 92.25 110 GLU A C 1
ATOM 827 O O . GLU A 1 110 ? 1.059 -13.376 -20.026 1.00 92.25 110 GLU A O 1
ATOM 832 N N . SER A 1 111 ? 0.684 -15.526 -19.497 1.00 92.31 111 SER A N 1
ATOM 833 C CA . SER A 1 111 ? -0.702 -15.294 -19.080 1.00 92.31 111 SER A CA 1
ATOM 834 C C . SER A 1 111 ? -0.794 -14.309 -17.911 1.00 92.31 111 SER A C 1
ATOM 836 O O . SER A 1 111 ? -1.711 -13.485 -17.872 1.00 92.31 111 SER A O 1
ATOM 838 N N . TYR A 1 112 ? 0.126 -14.387 -16.947 1.00 90.94 112 TYR A N 1
ATOM 839 C CA . TYR A 1 112 ? 0.139 -13.502 -15.788 1.00 90.94 112 TYR A CA 1
ATOM 840 C C . TYR A 1 112 ? 0.537 -12.077 -16.177 1.00 90.94 112 TYR A C 1
ATOM 842 O O . TYR A 1 112 ? -0.174 -11.129 -15.838 1.00 90.94 112 TYR A O 1
ATOM 850 N N . VAL A 1 113 ? 1.624 -11.913 -16.938 1.00 92.06 113 VAL A N 1
ATOM 851 C CA . VAL A 1 113 ? 2.100 -10.606 -17.417 1.00 92.06 113 VAL A CA 1
ATOM 852 C C . VAL A 1 113 ? 1.045 -9.926 -18.292 1.00 92.06 113 VAL A C 1
ATOM 854 O O . VAL A 1 113 ? 0.805 -8.731 -18.120 1.00 92.06 113 VAL A O 1
ATOM 857 N N . ALA A 1 114 ? 0.352 -10.675 -19.155 1.00 92.25 114 ALA A N 1
ATOM 858 C CA . ALA A 1 114 ? -0.737 -10.157 -19.985 1.00 92.25 114 ALA A CA 1
ATOM 859 C C . ALA A 1 114 ? -1.946 -9.647 -19.177 1.00 92.25 114 ALA A C 1
ATOM 861 O O . ALA A 1 114 ? -2.723 -8.838 -19.683 1.00 92.25 114 ALA A O 1
ATOM 862 N N . SER A 1 115 ? -2.113 -10.095 -17.928 1.00 92.75 115 SER A N 1
ATOM 863 C CA . SER A 1 115 ? -3.193 -9.639 -17.044 1.00 92.75 115 SER A CA 1
ATOM 864 C C . SER A 1 115 ? -2.878 -8.345 -16.283 1.00 92.75 115 SER A C 1
ATOM 866 O O . SER A 1 115 ? -3.775 -7.750 -15.680 1.00 92.75 115 SER A O 1
ATOM 868 N N . LEU A 1 116 ? -1.617 -7.901 -16.285 1.00 91.25 116 LEU A N 1
ATOM 869 C CA . LEU A 1 116 ? -1.203 -6.706 -15.557 1.00 91.25 116 LEU A CA 1
ATOM 870 C C . LEU A 1 116 ? -1.734 -5.441 -16.237 1.00 91.25 116 LEU A C 1
ATOM 872 O O . LEU A 1 116 ? -1.711 -5.300 -17.457 1.00 91.25 116 LEU A O 1
ATOM 876 N N . MET A 1 117 ? -2.161 -4.477 -15.426 1.00 91.00 117 MET A N 1
ATOM 877 C CA . MET A 1 117 ? -2.651 -3.180 -15.891 1.00 91.00 117 MET A CA 1
ATOM 878 C C . MET A 1 117 ? -1.775 -2.055 -15.353 1.00 91.00 117 MET A C 1
ATOM 880 O O . MET A 1 117 ? -1.070 -2.228 -14.359 1.00 91.00 117 MET A O 1
ATOM 884 N N . ARG A 1 118 ? -1.851 -0.882 -15.989 1.00 91.00 118 ARG A N 1
ATOM 885 C CA . ARG A 1 118 ? -1.289 0.346 -15.419 1.00 91.00 118 ARG A CA 1
ATOM 886 C C . ARG A 1 118 ? -1.949 0.664 -14.079 1.00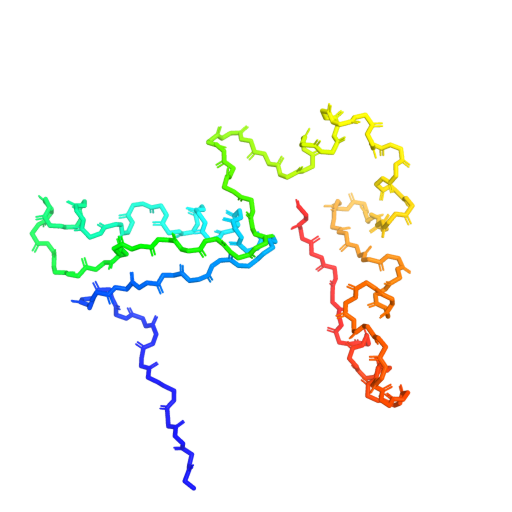 91.00 118 ARG A C 1
ATOM 888 O O . ARG A 1 118 ? -3.136 0.395 -13.887 1.00 91.00 118 ARG A O 1
ATOM 895 N N . TRP A 1 119 ? -1.189 1.263 -13.169 1.00 85.56 119 TRP A N 1
ATOM 896 C CA . TRP A 1 119 ? -1.691 1.692 -11.864 1.00 85.56 119 TRP A CA 1
ATOM 897 C C . TRP A 1 119 ? -1.156 3.068 -11.472 1.00 85.56 119 TRP A C 1
ATOM 899 O O . TRP A 1 119 ? -0.177 3.560 -12.031 1.00 85.56 119 TRP A O 1
ATOM 909 N N . ASN A 1 120 ? -1.806 3.682 -10.486 1.00 79.44 120 ASN A N 1
ATOM 910 C CA . ASN A 1 120 ? -1.347 4.931 -9.890 1.00 79.44 120 ASN A CA 1
ATOM 911 C C . ASN A 1 120 ? -0.281 4.604 -8.835 1.00 79.44 120 ASN A C 1
ATOM 913 O O . ASN A 1 120 ? -0.597 3.949 -7.839 1.00 79.44 120 ASN A O 1
ATOM 917 N N . GLY A 1 121 ? 0.968 4.999 -9.099 1.00 66.19 121 GLY A N 1
ATOM 918 C CA . GLY A 1 121 ? 2.117 4.824 -8.200 1.00 66.19 121 GLY A CA 1
ATOM 919 C C . GLY A 1 121 ? 2.114 5.769 -7.007 1.00 66.19 121 GLY A C 1
ATOM 920 O O . GLY A 1 121 ? 1.686 6.930 -7.162 1.00 66.19 121 GLY A O 1
#

Organism: NCBI:txid1081109

Sequence (121 aa):
MTQERPPTNSLAEDIIAILHSYGGQIGTNSLAGLGSSLRAKQGLAGGISKLIYLCGYAVPERRYMIQKVVEMGHEALVPIAFDFADDMSMFCRDPRGQVVGPGVEEEEVESYVASLMRWNG

Foldseek 3Di:
DPPDDPPPPDQQAADEAEQEAQSLVVVCVVQPCFEQVNCVVVVGHHGYPYYHYDNYDNAPPPDDDVVVCVVVVNNVCDVVQWDADPVRFIDGPCCLCPPVNPDDDPVVSVVVNVPDDTHHD